Protein AF-A0A2J8SGZ5-F1 (afdb_monomer_lite)

Secondary structure (DSSP, 8-state):
---SEEEEEEETT---EEEEEEE-TT-EEEEEEEEEEESS-EEEEEEEEEEEES-TTTTTTHHHHHHTT---TTTHHHHHT-TTEEEEEEEEEEE-TT-S--TTSSSEEEE-SSSEEEEEEEEEEES-TTS-EEEEEEEEEEBTTBT--TTHHHHHHHHHHHHHHHHHHHHHHHHHHHHH--

InterPro domains:
  IPR009637 Transmembrane protein GPR107/GPR108-like [PTHR21229] (70-182)
  IPR054101 TMEM87A/B, GOLD domain [PF21901] (1-98)

Radius of gyration: 22.7 Å; chains: 1; bounding box: 66×36×66 Å

Foldseek 3Di:
DDFQKDKDKDKLPDFKDKDKFFAAAFKFKAKAWQAKDWPDKWWKKKKKKKADDPDPPPDPCPVVCSVVVVDDPVCVCVVVVDPGMDMDMDTGQIDDNPDNGSPPRGDRPDGHHHGTMMMMIMDMDIPDSPIIMMITMMIGIQHPVGSDHPVVVVVVVVVVVVVVVVVVVVVVVVVVVVVPPD

pLDDT: mean 79.91, std 11.54, range [52.41, 97.25]

Organism: Pongo abelii (NCBI:txid9601)

Structure (mmCIF, N/CA/C/O backbone):
data_AF-A0A2J8SGZ5-F1
#
_entry.id   AF-A0A2J8SGZ5-F1
#
loop_
_atom_site.group_PDB
_atom_site.id
_atom_site.type_symbol
_atom_site.label_atom_id
_atom_site.label_alt_id
_atom_site.label_comp_id
_atom_site.label_asym_id
_atom_site.label_entity_id
_atom_site.label_seq_id
_atom_site.pdbx_PDB_ins_code
_atom_site.Cartn_x
_atom_site.Cartn_y
_atom_site.Cartn_z
_atom_site.occupancy
_atom_site.B_iso_or_equiv
_atom_site.auth_seq_id
_atom_site.auth_comp_id
_atom_site.auth_asym_id
_atom_site.auth_atom_id
_atom_site.pdbx_PDB_model_num
ATOM 1 N N . PRO A 1 1 ? 12.281 1.554 -5.427 1.00 58.91 1 PRO A N 1
ATOM 2 C CA . PRO A 1 1 ? 11.243 0.509 -5.316 1.00 58.91 1 PRO A CA 1
ATOM 3 C C . PRO A 1 1 ? 10.376 0.745 -4.081 1.00 58.91 1 PRO A C 1
ATOM 5 O O . PRO A 1 1 ? 10.888 0.759 -2.962 1.00 58.91 1 PRO A O 1
ATOM 8 N N . GLU A 1 2 ? 9.083 0.978 -4.289 1.00 67.88 2 GLU A N 1
ATOM 9 C CA . GLU A 1 2 ? 8.134 1.047 -3.174 1.00 67.88 2 GLU A CA 1
ATOM 10 C C . GLU A 1 2 ? 8.076 -0.314 -2.462 1.00 67.88 2 GLU A C 1
ATOM 12 O O . GLU A 1 2 ? 8.020 -1.366 -3.107 1.00 67.88 2 GLU A O 1
ATOM 17 N N . LEU A 1 3 ? 8.059 -0.305 -1.127 1.00 77.12 3 LEU A N 1
ATOM 18 C CA . LEU A 1 3 ? 7.899 -1.521 -0.327 1.00 77.12 3 LEU A CA 1
ATOM 19 C C . LEU A 1 3 ? 6.579 -2.221 -0.713 1.00 77.12 3 LEU A C 1
ATOM 21 O O . LEU A 1 3 ? 5.566 -1.575 -0.978 1.00 77.12 3 LEU A O 1
ATOM 25 N N . GLY A 1 4 ? 6.602 -3.548 -0.847 1.00 79.88 4 GLY A N 1
ATOM 26 C CA . GLY A 1 4 ? 5.404 -4.373 -1.093 1.00 79.88 4 GLY A CA 1
ATOM 27 C C . GLY A 1 4 ? 4.965 -5.184 0.129 1.00 79.88 4 GLY A C 1
ATOM 28 O O . GLY A 1 4 ? 3.921 -5.834 0.103 1.00 79.88 4 GLY A O 1
ATOM 29 N N . LEU A 1 5 ? 5.778 -5.143 1.184 1.00 86.75 5 LEU A N 1
ATOM 30 C CA . LEU A 1 5 ? 5.570 -5.798 2.462 1.00 86.75 5 LEU A CA 1
ATOM 31 C C . LEU A 1 5 ? 5.931 -4.798 3.562 1.00 86.75 5 LEU A C 1
ATOM 33 O O . LEU A 1 5 ? 7.014 -4.213 3.525 1.00 86.75 5 LEU A O 1
ATOM 37 N N . TRP A 1 6 ? 5.046 -4.642 4.537 1.00 88.75 6 TRP A N 1
ATOM 38 C CA . TRP A 1 6 ? 5.257 -3.827 5.729 1.00 88.75 6 TRP A CA 1
ATOM 39 C C . TRP A 1 6 ? 5.093 -4.690 6.969 1.00 88.75 6 TRP A C 1
ATOM 41 O O . TRP A 1 6 ? 4.261 -5.599 6.980 1.00 88.75 6 TRP A O 1
ATOM 51 N N . LEU A 1 7 ? 5.886 -4.407 7.997 1.00 88.56 7 LEU A N 1
ATOM 52 C CA . LEU A 1 7 ? 5.833 -5.077 9.289 1.00 88.56 7 LEU A CA 1
ATOM 53 C C . LEU A 1 7 ? 5.830 -3.998 10.370 1.00 88.56 7 LEU A C 1
ATOM 55 O O . LEU A 1 7 ? 6.879 -3.456 10.705 1.00 88.56 7 LEU A O 1
ATOM 59 N N . GLU A 1 8 ? 4.642 -3.672 10.865 1.00 87.19 8 GLU A N 1
ATOM 60 C CA . GLU A 1 8 ? 4.423 -2.555 11.781 1.00 87.19 8 GLU A CA 1
ATOM 61 C C . GLU A 1 8 ? 3.915 -3.059 13.129 1.00 87.19 8 GLU A C 1
ATOM 63 O O . GLU A 1 8 ? 3.041 -3.925 13.203 1.00 87.19 8 GLU A O 1
ATOM 68 N N . THR A 1 9 ? 4.450 -2.494 14.210 1.00 85.44 9 THR A N 1
ATOM 69 C CA . THR A 1 9 ? 3.976 -2.784 15.568 1.00 85.44 9 THR A CA 1
ATOM 70 C C . THR A 1 9 ? 2.997 -1.702 16.009 1.00 85.44 9 THR A C 1
ATOM 72 O O . THR A 1 9 ? 3.351 -0.529 16.069 1.00 85.44 9 THR A O 1
ATOM 75 N N . VAL A 1 10 ? 1.770 -2.105 16.331 1.00 86.56 10 VAL A N 1
ATOM 76 C CA . VAL A 1 10 ? 0.684 -1.241 16.805 1.00 86.56 10 VAL A CA 1
ATOM 77 C C . VAL A 1 10 ? 0.468 -1.484 18.289 1.00 86.56 10 VAL A C 1
ATOM 79 O O . VAL A 1 10 ? 0.379 -2.632 18.721 1.00 86.56 10 VAL A O 1
ATOM 82 N N . ASN A 1 11 ? 0.354 -0.412 19.061 1.00 84.50 11 ASN A N 1
ATOM 83 C CA . ASN A 1 11 ? 0.023 -0.456 20.484 1.00 84.50 11 ASN A CA 1
ATOM 84 C C . ASN A 1 11 ? -1.244 0.352 20.801 1.00 84.50 11 ASN A C 1
ATOM 86 O O . ASN A 1 11 ? -1.813 1.008 19.928 1.00 84.50 11 ASN A O 1
ATOM 90 N N . ASP A 1 12 ? -1.642 0.351 22.070 1.00 78.69 12 ASP A N 1
ATOM 91 C CA . ASP A 1 12 ? -2.790 1.086 22.617 1.00 78.69 12 ASP A CA 1
ATOM 92 C C . ASP A 1 12 ? -2.761 2.604 22.352 1.00 78.69 12 ASP A C 1
ATOM 94 O O . ASP A 1 12 ? -3.808 3.247 22.313 1.00 78.69 12 ASP A O 1
ATOM 98 N N . LYS A 1 13 ? -1.574 3.179 22.132 1.00 74.50 13 LYS A N 1
ATOM 99 C CA . LYS A 1 13 ? -1.360 4.617 21.881 1.00 74.50 13 LYS A CA 1
ATOM 100 C C . LYS A 1 13 ? -1.100 4.938 20.413 1.00 74.50 13 LYS A C 1
ATOM 102 O O . LYS A 1 13 ? -0.878 6.099 20.068 1.00 74.50 13 LYS A O 1
ATOM 107 N N . SER A 1 14 ? -1.069 3.923 19.556 1.00 77.00 14 SER A N 1
ATOM 108 C CA . SER A 1 14 ? -0.745 4.084 18.147 1.00 77.00 14 SER A CA 1
ATOM 109 C C . SER A 1 14 ? -1.951 4.626 17.394 1.00 77.00 14 SER A C 1
ATOM 111 O O . SER A 1 14 ? -3.081 4.177 17.578 1.00 77.00 14 SER A O 1
ATOM 113 N N . GLY A 1 15 ? -1.701 5.600 16.521 1.00 77.75 15 GLY A N 1
ATOM 114 C CA . GLY A 1 15 ? -2.703 6.075 15.575 1.00 77.75 15 GLY A CA 1
ATOM 115 C C . GLY A 1 15 ? -3.025 5.032 14.494 1.00 77.75 15 GLY A C 1
ATOM 116 O O . GLY A 1 15 ? -2.416 3.960 14.449 1.00 77.75 15 GLY A O 1
ATOM 117 N N . PRO A 1 16 ? -3.972 5.338 13.590 1.00 82.44 16 PRO A N 1
ATOM 118 C CA . PRO A 1 16 ? -4.240 4.483 12.441 1.00 82.44 16 PRO A CA 1
ATOM 119 C C . PRO A 1 16 ? -2.994 4.358 11.555 1.00 82.44 16 PRO A C 1
ATOM 121 O O . PRO A 1 16 ? -2.309 5.345 11.284 1.00 82.44 16 PRO A O 1
ATOM 124 N N . LEU A 1 17 ? -2.725 3.146 11.072 1.00 86.94 17 LEU A N 1
ATOM 125 C CA . LEU A 1 17 ? -1.657 2.885 10.113 1.00 86.94 17 LEU A CA 1
ATOM 126 C C . LEU A 1 17 ? -2.130 3.251 8.709 1.00 86.94 17 LEU A C 1
ATOM 128 O O . LEU A 1 17 ? -3.220 2.852 8.298 1.00 86.94 17 LEU A O 1
ATOM 132 N N . ILE A 1 18 ? -1.305 3.983 7.963 1.00 85.62 18 ILE A N 1
ATOM 133 C CA . ILE A 1 18 ? -1.618 4.442 6.608 1.00 85.62 18 ILE A CA 1
ATOM 134 C C . ILE A 1 18 ? -0.564 3.892 5.655 1.00 85.62 18 ILE A C 1
ATOM 136 O O . ILE A 1 18 ? 0.618 4.204 5.762 1.00 85.62 18 ILE A O 1
ATOM 140 N N . PHE A 1 19 ? -1.011 3.115 4.678 1.00 87.94 19 PHE A N 1
ATOM 141 C CA . PHE A 1 19 ? -0.177 2.523 3.645 1.00 87.94 19 PHE A CA 1
ATOM 142 C C . PHE A 1 19 ? -0.561 3.091 2.287 1.00 87.94 19 PHE A C 1
ATOM 144 O O . PHE A 1 19 ? -1.740 3.192 1.941 1.00 87.94 19 PHE A O 1
ATOM 151 N N . ARG A 1 20 ? 0.447 3.477 1.507 1.00 87.00 20 ARG A N 1
ATOM 152 C CA . ARG A 1 20 ? 0.276 4.108 0.198 1.00 87.00 20 ARG A CA 1
ATOM 153 C C . ARG A 1 20 ? 1.100 3.335 -0.818 1.00 87.00 20 ARG A C 1
ATOM 155 O O . ARG A 1 20 ? 2.287 3.112 -0.589 1.00 87.00 20 ARG A O 1
ATOM 162 N N . LYS A 1 21 ? 0.471 2.913 -1.912 1.00 87.88 21 LYS A N 1
ATOM 163 C CA . LYS A 1 21 ? 1.157 2.207 -3.000 1.00 87.88 21 LYS A CA 1
ATOM 164 C C . LYS A 1 21 ? 0.401 2.381 -4.308 1.00 87.88 21 LYS A C 1
ATOM 166 O O . LYS A 1 21 ? -0.834 2.391 -4.330 1.00 87.88 21 LYS A O 1
ATOM 171 N N . THR A 1 22 ? 1.140 2.464 -5.410 1.00 89.44 22 THR A N 1
ATOM 172 C CA . THR A 1 22 ? 0.536 2.361 -6.743 1.00 89.44 22 THR A CA 1
ATOM 173 C C . THR A 1 22 ? 0.362 0.884 -7.093 1.00 89.44 22 THR A C 1
ATOM 175 O O . THR A 1 22 ? 1.341 0.162 -7.273 1.00 89.44 22 THR A O 1
ATOM 178 N N . MET A 1 23 ? -0.883 0.421 -7.173 1.00 90.62 23 MET A N 1
ATOM 179 C CA . MET A 1 23 ? -1.228 -0.990 -7.362 1.00 90.62 23 MET A CA 1
ATOM 180 C C . MET A 1 23 ? -1.814 -1.243 -8.750 1.00 90.62 23 MET A C 1
ATOM 182 O O . MET A 1 23 ? -2.468 -0.372 -9.324 1.00 90.62 23 MET A O 1
ATOM 186 N N . PHE A 1 24 ? -1.597 -2.451 -9.266 1.00 90.31 24 PHE A N 1
ATOM 187 C CA . PHE A 1 24 ? -2.272 -2.937 -10.467 1.00 90.31 24 PHE A CA 1
ATOM 188 C C . PHE A 1 24 ? -3.711 -3.355 -10.146 1.00 90.31 24 PHE A C 1
ATOM 190 O O . PHE A 1 24 ? -4.043 -3.600 -8.985 1.00 90.31 24 PHE A O 1
ATOM 197 N N . ASN A 1 25 ? -4.549 -3.518 -11.160 1.00 90.50 25 ASN A N 1
ATOM 198 C CA . ASN A 1 25 ? -5.801 -4.253 -11.079 1.00 90.50 25 ASN A CA 1
ATOM 199 C C . ASN A 1 25 ? -5.521 -5.700 -10.633 1.00 90.50 25 ASN A C 1
ATOM 201 O O . ASN A 1 25 ? -4.502 -6.290 -10.996 1.00 90.50 25 ASN A O 1
ATOM 205 N N . SER A 1 26 ? -6.431 -6.281 -9.850 1.00 90.00 26 SER A N 1
ATOM 206 C CA . SER A 1 26 ? -6.311 -7.635 -9.307 1.00 90.00 26 SER A CA 1
ATOM 207 C C . SER A 1 26 ? -5.096 -7.832 -8.399 1.00 90.00 26 SER A C 1
ATOM 209 O O . SER A 1 26 ? -4.529 -8.920 -8.343 1.00 90.00 26 SER A O 1
ATOM 211 N N . THR A 1 27 ? -4.714 -6.782 -7.673 1.00 90.94 27 THR A N 1
ATOM 212 C CA . THR A 1 27 ? -3.741 -6.858 -6.581 1.00 90.94 27 THR A CA 1
ATOM 213 C C . THR A 1 27 ? -4.451 -7.320 -5.319 1.00 90.94 27 THR A C 1
ATOM 215 O O . THR A 1 27 ? -5.420 -6.689 -4.889 1.00 90.94 27 THR A O 1
ATOM 218 N N . ASP A 1 28 ? -3.962 -8.406 -4.728 1.00 91.88 28 ASP A N 1
ATOM 219 C CA . ASP A 1 28 ? -4.465 -8.952 -3.473 1.00 91.88 28 ASP A CA 1
ATOM 220 C C . ASP A 1 28 ? -3.764 -8.261 -2.297 1.00 91.88 28 ASP A C 1
ATOM 222 O O . ASP A 1 28 ? -2.533 -8.244 -2.192 1.00 91.88 28 ASP A O 1
ATOM 226 N N . ILE A 1 29 ? -4.561 -7.701 -1.393 1.00 91.56 29 ILE A N 1
ATOM 227 C CA . ILE A 1 29 ? -4.108 -7.077 -0.152 1.00 91.56 29 ILE A CA 1
ATOM 228 C C . ILE A 1 29 ? -4.314 -8.099 0.958 1.00 91.56 29 ILE A C 1
ATOM 230 O O . ILE A 1 29 ? -5.443 -8.490 1.253 1.00 91.56 29 ILE A O 1
ATOM 234 N N . LYS A 1 30 ? -3.220 -8.546 1.567 1.00 90.44 30 LYS A N 1
ATOM 235 C CA . LYS A 1 30 ? -3.206 -9.506 2.671 1.00 90.44 30 LYS A CA 1
ATOM 236 C C . LYS A 1 30 ? -2.767 -8.798 3.936 1.00 90.44 30 LYS A C 1
ATOM 238 O O . LYS A 1 30 ? -1.659 -8.266 4.006 1.00 90.44 30 LYS A O 1
ATOM 243 N N . LEU A 1 31 ? -3.641 -8.805 4.928 1.00 89.06 31 LEU A N 1
ATOM 244 C CA . LEU A 1 31 ? -3.355 -8.306 6.263 1.00 89.06 31 LEU A CA 1
ATOM 245 C C . LEU A 1 31 ? -3.150 -9.522 7.159 1.00 89.06 31 LEU A C 1
ATOM 247 O O . LEU A 1 31 ? -3.950 -10.448 7.091 1.00 89.06 31 LEU A O 1
ATOM 251 N N . SER A 1 32 ? -2.076 -9.554 7.946 1.00 84.31 32 SER A N 1
ATOM 252 C CA . SER A 1 32 ? -1.813 -10.655 8.877 1.00 84.31 32 SER A CA 1
ATOM 253 C C . SER A 1 32 ? -1.221 -10.202 10.193 1.00 84.31 32 SER A C 1
ATOM 255 O O . SER A 1 32 ? -0.371 -9.323 10.218 1.00 84.31 32 SER A O 1
ATOM 257 N N . VAL A 1 33 ? -1.644 -10.819 11.295 1.00 84.56 33 VAL A N 1
ATOM 258 C CA . VAL A 1 33 ? -1.061 -10.577 12.622 1.00 84.56 33 VAL A CA 1
ATOM 259 C C . VAL A 1 33 ? -0.010 -11.651 12.874 1.00 84.56 33 VAL A C 1
ATOM 261 O O . VAL A 1 33 ? -0.330 -12.835 12.949 1.00 84.56 33 VAL A O 1
ATOM 264 N N . LYS A 1 34 ? 1.261 -11.251 12.951 1.00 81.38 34 LYS A N 1
ATOM 265 C CA . LYS A 1 34 ? 2.399 -12.169 13.117 1.00 81.38 34 LYS A CA 1
ATOM 266 C C . LYS A 1 34 ? 2.631 -12.555 14.564 1.00 81.38 34 LYS A C 1
ATOM 268 O O . LYS A 1 34 ? 2.936 -13.706 14.850 1.00 81.38 34 LYS A O 1
ATOM 273 N N . SER A 1 35 ? 2.513 -11.591 15.460 1.00 76.94 35 SER A N 1
ATOM 274 C CA . SER A 1 35 ? 2.653 -11.809 16.889 1.00 76.94 35 SER A CA 1
ATOM 275 C C . SER A 1 35 ? 1.827 -10.783 17.630 1.00 76.94 35 SER A C 1
ATOM 277 O O . SER A 1 35 ? 1.504 -9.717 17.107 1.00 76.94 35 SER A O 1
ATOM 279 N N . PHE A 1 36 ? 1.480 -11.113 18.859 1.00 80.31 36 PHE A N 1
ATOM 280 C CA . PHE A 1 36 ? 0.730 -10.223 19.710 1.00 80.31 36 PHE A CA 1
ATOM 281 C C . PHE A 1 36 ? 1.110 -10.460 21.162 1.00 80.31 36 PHE A C 1
ATOM 283 O O . PHE A 1 36 ? 1.565 -11.539 21.535 1.00 80.31 36 PHE A O 1
ATOM 290 N N . HIS A 1 37 ? 0.952 -9.423 21.966 1.00 81.62 37 HIS A N 1
ATOM 291 C CA . HIS A 1 37 ? 1.262 -9.446 23.379 1.00 81.62 37 HIS A CA 1
ATOM 292 C C . HIS A 1 37 ? 0.180 -8.672 24.119 1.00 81.62 37 HIS A C 1
ATOM 294 O O . HIS A 1 37 ? 0.057 -7.463 23.929 1.00 81.62 37 HIS A O 1
ATOM 300 N N . CYS A 1 38 ? -0.588 -9.363 24.957 1.00 82.44 38 CYS A N 1
ATOM 301 C CA . CYS A 1 38 ? -1.691 -8.786 25.717 1.00 82.44 38 CYS A CA 1
ATOM 302 C C . CYS A 1 38 ? -1.500 -9.097 27.204 1.00 82.44 38 CYS A C 1
ATOM 304 O O . CYS A 1 38 ? -1.271 -10.247 27.581 1.00 82.44 38 CYS A O 1
ATOM 306 N N . SER A 1 39 ? -1.580 -8.068 28.052 1.00 77.81 39 SER A N 1
ATOM 307 C CA . SER A 1 39 ? -1.444 -8.225 29.511 1.00 77.81 39 SER A CA 1
ATOM 308 C C . SER A 1 39 ? -2.681 -8.864 30.165 1.00 77.81 39 SER A C 1
ATOM 310 O O . SER A 1 39 ? -2.620 -9.287 31.315 1.00 77.81 39 SER A O 1
ATOM 312 N N . GLY A 1 40 ? -3.801 -8.945 29.441 1.00 75.12 40 GLY A N 1
ATOM 313 C CA . GLY A 1 40 ? -5.047 -9.587 29.859 1.00 75.12 40 GLY A CA 1
ATOM 314 C C . GLY A 1 40 ? -5.963 -9.865 28.659 1.00 75.12 40 GLY A C 1
ATOM 315 O O . GLY A 1 40 ? -5.632 -9.450 27.545 1.00 75.12 40 GLY A O 1
ATOM 316 N N . PRO A 1 41 ? -7.098 -10.561 28.860 1.00 74.50 41 PRO A N 1
ATOM 317 C CA . PRO A 1 41 ? -8.048 -10.853 27.793 1.00 74.50 41 PRO A CA 1
ATOM 318 C C . PRO A 1 41 ? -8.707 -9.559 27.314 1.00 74.50 41 PRO A C 1
ATOM 320 O O . PRO A 1 41 ? -9.379 -8.860 28.073 1.00 74.50 41 PRO A O 1
ATOM 323 N N . VAL A 1 42 ? -8.498 -9.236 26.044 1.00 80.25 42 VAL A N 1
ATOM 324 C CA . VAL A 1 42 ? -8.977 -7.998 25.425 1.00 80.25 42 VAL A CA 1
ATOM 325 C C . VAL A 1 42 ? -9.626 -8.302 24.089 1.00 80.25 42 VAL A C 1
ATOM 327 O O . VAL A 1 42 ? -9.169 -9.170 23.345 1.00 80.25 42 VAL A O 1
ATOM 330 N N . LYS A 1 43 ? -10.699 -7.566 23.802 1.00 81.94 43 LYS A N 1
ATOM 331 C CA . LYS A 1 43 ? -11.430 -7.643 22.545 1.00 81.94 43 LYS A CA 1
ATOM 332 C C . LYS A 1 43 ? -11.064 -6.466 21.670 1.00 81.94 43 LYS A C 1
ATOM 334 O O . LYS A 1 43 ? -11.238 -5.308 22.062 1.00 81.94 43 LYS A O 1
ATOM 339 N N . PHE A 1 44 ? -10.593 -6.780 20.473 1.00 81.88 44 PHE A N 1
ATOM 340 C CA . PHE A 1 44 ? -10.262 -5.783 19.472 1.00 81.88 44 PHE A CA 1
ATOM 341 C C . PHE A 1 44 ? -11.238 -5.802 18.310 1.00 81.88 44 PHE A C 1
ATOM 343 O O . PHE A 1 44 ? -11.820 -6.825 17.945 1.00 81.88 44 PHE A O 1
ATOM 350 N N . THR A 1 45 ? -11.369 -4.631 17.707 1.00 82.31 45 THR A N 1
ATOM 351 C CA . THR A 1 45 ? -12.060 -4.409 16.449 1.00 82.31 45 THR A CA 1
ATOM 352 C C . THR A 1 45 ? -11.062 -3.827 15.465 1.00 82.31 45 THR A C 1
ATOM 354 O O . THR A 1 45 ? -10.520 -2.744 15.693 1.00 82.31 45 THR A O 1
ATOM 357 N N . ILE A 1 46 ? -10.819 -4.543 14.373 1.00 85.50 46 ILE A N 1
ATOM 358 C CA . ILE A 1 46 ? -9.965 -4.067 13.285 1.00 85.50 46 ILE A CA 1
ATOM 359 C C . ILE A 1 46 ? -10.881 -3.499 12.209 1.00 85.50 46 ILE A C 1
ATOM 361 O O . ILE A 1 46 ? -11.719 -4.209 11.652 1.00 85.50 46 ILE A O 1
ATOM 365 N N . VAL A 1 47 ? -10.718 -2.212 11.929 1.00 86.19 47 VAL A N 1
ATOM 366 C CA . VAL A 1 47 ? -11.411 -1.505 10.855 1.00 86.19 47 VAL A CA 1
ATOM 367 C C . VAL A 1 47 ? -10.382 -1.150 9.802 1.00 86.19 47 VAL A C 1
ATOM 369 O O . VAL A 1 47 ? -9.352 -0.551 10.116 1.00 86.19 47 VAL A O 1
ATOM 372 N N . TRP A 1 48 ? -10.650 -1.498 8.551 1.00 87.38 48 TRP A N 1
ATOM 373 C CA . TRP A 1 48 ? -9.802 -1.076 7.448 1.00 87.38 48 TRP A CA 1
ATOM 374 C C . TRP A 1 48 ? -10.593 -0.346 6.371 1.00 87.38 48 TRP A C 1
ATOM 376 O O . TRP A 1 48 ? -11.790 -0.568 6.177 1.00 87.38 48 TRP A O 1
ATOM 386 N N . HIS A 1 49 ? -9.892 0.542 5.671 1.00 86.62 49 HIS A N 1
ATOM 387 C CA . HIS A 1 49 ? -10.415 1.331 4.565 1.00 86.62 49 HIS A CA 1
ATOM 388 C C . HIS A 1 49 ? -9.454 1.257 3.387 1.00 86.62 49 HIS A C 1
ATOM 390 O O . HIS A 1 49 ? -8.267 1.543 3.527 1.00 86.62 49 HIS A O 1
ATOM 396 N N . LEU A 1 50 ? -9.977 0.911 2.216 1.00 87.69 50 LEU A N 1
ATOM 397 C CA . LEU A 1 50 ? -9.259 0.943 0.951 1.00 87.69 50 LEU A CA 1
ATOM 398 C C . LEU A 1 50 ? -9.889 2.001 0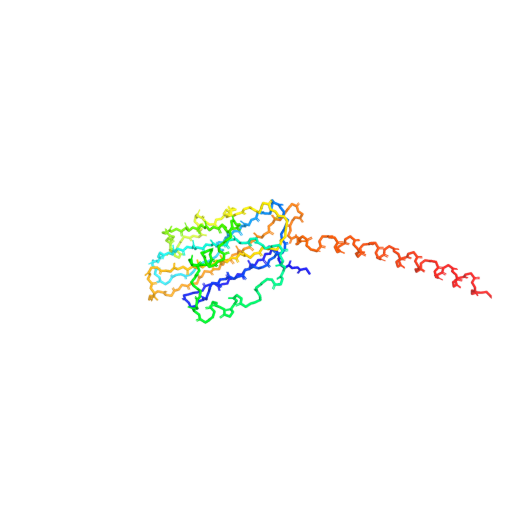.055 1.00 87.69 50 LEU A C 1
ATOM 400 O O . LEU A 1 50 ? -11.081 1.939 -0.246 1.00 87.69 50 LEU A O 1
ATOM 404 N N . LYS A 1 51 ? -9.075 2.943 -0.416 1.00 85.88 51 LYS A N 1
ATOM 405 C CA . LYS A 1 51 ? -9.521 3.984 -1.337 1.00 85.88 51 LYS A CA 1
ATOM 406 C C . LYS A 1 51 ? -8.627 4.069 -2.558 1.00 85.88 51 LYS A C 1
ATOM 408 O O . LYS A 1 51 ? -7.407 4.186 -2.446 1.00 85.88 51 LYS A O 1
ATOM 413 N N . TYR A 1 52 ? -9.270 4.082 -3.717 1.00 84.81 52 TYR A N 1
ATOM 414 C CA . TYR A 1 52 ? -8.644 4.360 -5.002 1.00 84.81 52 TYR A CA 1
ATOM 415 C C . TYR A 1 52 ? -8.629 5.865 -5.298 1.00 84.81 52 TYR A C 1
ATOM 417 O O . TYR A 1 52 ? -9.633 6.551 -5.091 1.00 84.81 52 TYR A O 1
ATOM 425 N N . HIS A 1 53 ? -7.512 6.357 -5.829 1.00 78.44 53 HIS A N 1
ATOM 426 C CA . HIS A 1 53 ? -7.376 7.703 -6.376 1.00 78.44 53 HIS A CA 1
ATOM 427 C C . HIS A 1 53 ? -6.831 7.643 -7.800 1.00 78.44 53 HIS A C 1
ATOM 429 O O . HIS A 1 53 ? -5.904 6.894 -8.112 1.00 78.44 53 HIS A O 1
ATOM 435 N N . THR A 1 54 ? -7.382 8.502 -8.652 1.00 73.88 54 THR A N 1
ATOM 436 C CA . THR A 1 54 ? -6.871 8.727 -10.007 1.00 73.88 54 THR A CA 1
ATOM 437 C C . THR A 1 54 ? -5.602 9.578 -9.996 1.00 73.88 54 THR A C 1
ATOM 439 O O . THR A 1 54 ? -4.759 9.425 -10.874 1.00 73.88 54 THR A O 1
ATOM 442 N N . CYS A 1 55 ? -5.446 10.453 -8.996 1.00 71.31 55 CYS A N 1
ATOM 443 C CA . CYS A 1 55 ? -4.361 11.426 -8.912 1.00 71.31 55 CYS A CA 1
ATOM 444 C C . CYS A 1 55 ? -3.512 11.222 -7.649 1.00 71.31 55 CYS A C 1
ATOM 446 O O . CYS A 1 55 ? -4.028 11.189 -6.536 1.00 71.31 55 CYS A O 1
ATOM 448 N N . HIS A 1 56 ? -2.187 11.160 -7.812 1.00 66.75 56 HIS A N 1
ATOM 449 C CA . HIS A 1 56 ? -1.238 11.009 -6.699 1.00 66.75 56 HIS A CA 1
ATOM 450 C C . HIS A 1 56 ? -1.243 12.215 -5.737 1.00 66.75 56 HIS A C 1
ATOM 452 O O . HIS A 1 56 ? -1.095 12.063 -4.528 1.00 66.75 56 HIS A O 1
ATOM 458 N N . ASN A 1 57 ? -1.452 13.422 -6.269 1.00 63.97 57 ASN A N 1
ATOM 459 C CA . ASN A 1 57 ? -1.337 14.670 -5.506 1.00 63.97 57 ASN A CA 1
ATOM 460 C C . ASN A 1 57 ? -2.571 15.015 -4.672 1.00 63.97 57 ASN A C 1
ATOM 462 O O . ASN A 1 57 ? -2.589 16.064 -4.035 1.00 63.97 57 ASN A O 1
ATOM 466 N N . GLU A 1 58 ? -3.614 14.185 -4.695 1.00 58.91 58 GLU A N 1
ATOM 467 C CA . GLU A 1 58 ? -4.918 14.656 -4.251 1.00 58.91 58 GLU A CA 1
ATOM 468 C C . GLU A 1 58 ? -4.969 14.925 -2.740 1.00 58.91 58 GLU A C 1
ATOM 470 O O . GLU A 1 58 ? -5.670 15.849 -2.356 1.00 58.91 58 GLU A O 1
ATOM 475 N N . HIS A 1 59 ? -4.200 14.239 -1.876 1.00 61.50 59 HIS A N 1
ATOM 476 C CA . HIS A 1 59 ? -4.272 14.486 -0.422 1.00 61.50 59 HIS A CA 1
ATOM 477 C C . HIS A 1 59 ? -2.976 14.174 0.357 1.00 61.50 59 HIS A C 1
ATOM 479 O O . HIS A 1 59 ? -2.886 13.179 1.081 1.00 61.50 59 HIS A O 1
ATOM 485 N N . SER A 1 60 ? -1.984 15.070 0.292 1.00 54.41 60 SER A N 1
ATOM 486 C CA . SER A 1 60 ? -0.786 15.025 1.157 1.00 54.41 60 SER A CA 1
ATOM 487 C C . SER A 1 60 ? -1.112 15.170 2.654 1.00 54.41 60 SER A C 1
ATOM 489 O O . SER A 1 60 ? -0.459 14.545 3.481 1.00 54.41 60 SER A O 1
ATOM 491 N N . ASN A 1 61 ? -2.162 15.926 3.001 1.00 59.59 61 ASN A N 1
ATOM 492 C CA . ASN A 1 61 ? -2.476 16.346 4.378 1.00 59.59 61 ASN A CA 1
ATOM 493 C C . ASN A 1 61 ? -3.309 15.336 5.188 1.00 59.59 61 ASN A C 1
ATOM 495 O O . ASN A 1 61 ? -3.879 15.686 6.220 1.00 59.59 61 ASN A O 1
ATOM 499 N N . LEU A 1 62 ? -3.426 14.090 4.726 1.00 66.56 62 LEU A N 1
ATOM 500 C CA . LEU A 1 62 ? -4.216 13.070 5.420 1.00 66.56 62 LEU A CA 1
ATOM 501 C C . LEU A 1 62 ? -3.666 12.757 6.817 1.00 66.56 62 LEU A C 1
ATOM 503 O O . LEU A 1 62 ? -4.433 12.673 7.772 1.00 66.56 62 LEU A O 1
ATOM 507 N N . GLU A 1 63 ? -2.343 12.682 6.951 1.00 66.12 63 GLU A N 1
ATOM 508 C CA . GLU A 1 63 ? -1.669 12.534 8.246 1.00 66.12 63 GLU A CA 1
ATOM 509 C C . GLU A 1 63 ? -1.951 13.714 9.179 1.00 66.12 63 GLU A C 1
ATOM 511 O O . GLU A 1 63 ? -2.283 13.495 10.342 1.00 66.12 63 GLU A O 1
ATOM 516 N N . GLU A 1 64 ? -1.927 14.952 8.670 1.00 64.25 64 GLU A N 1
ATOM 517 C CA . GLU A 1 64 ? -2.256 16.136 9.473 1.00 64.25 64 GLU A CA 1
ATOM 518 C C . GLU A 1 64 ? -3.718 16.144 9.948 1.00 64.25 64 GLU A C 1
ATOM 520 O O . GLU A 1 64 ? -4.012 16.621 11.046 1.00 64.25 64 GLU A O 1
ATOM 525 N N . LEU A 1 65 ? -4.649 15.627 9.139 1.00 66.25 65 LEU A N 1
ATOM 526 C CA . LEU A 1 65 ? -6.073 15.548 9.483 1.00 66.25 65 LEU A CA 1
ATOM 527 C C . LEU A 1 65 ? -6.354 14.497 10.565 1.00 66.25 65 LEU A C 1
ATOM 529 O O . LEU A 1 65 ? -7.168 14.759 11.458 1.00 66.25 65 LEU A O 1
ATOM 533 N N . PHE A 1 66 ? -5.655 13.358 10.524 1.00 67.62 66 PHE A N 1
ATOM 534 C CA . PHE A 1 66 ? -5.689 12.363 11.599 1.00 67.62 66 PHE A CA 1
ATOM 535 C C . PHE A 1 66 ? -5.006 12.884 12.869 1.00 67.62 66 PHE A C 1
ATOM 537 O O . PHE A 1 66 ? -5.578 12.777 13.952 1.00 67.62 66 PHE A O 1
ATOM 544 N N . GLN A 1 67 ? -3.840 13.534 12.756 1.00 63.62 67 GLN A N 1
ATOM 545 C CA . GLN A 1 67 ? -3.141 14.124 13.907 1.00 63.62 67 GLN A CA 1
ATOM 546 C C . GLN A 1 67 ? -3.966 15.208 14.605 1.00 63.62 67 GLN A C 1
ATOM 548 O O . GLN A 1 67 ? -4.038 15.241 15.834 1.00 63.62 67 GLN A O 1
ATOM 553 N N . LYS A 1 68 ? -4.646 16.072 13.841 1.00 64.62 68 LYS A N 1
ATOM 554 C CA . LYS A 1 68 ? -5.541 17.103 14.392 1.00 64.62 68 LYS A CA 1
ATOM 555 C C . LYS A 1 68 ? -6.860 16.542 14.942 1.00 64.62 68 LYS A C 1
ATOM 557 O O . LYS A 1 68 ? -7.711 17.341 15.323 1.00 64.62 68 LYS A O 1
ATOM 562 N N . HIS A 1 69 ? -7.046 15.214 14.971 1.00 61.56 69 HIS A N 1
ATOM 563 C CA . HIS A 1 69 ? -8.260 14.530 15.444 1.00 61.56 69 HIS A CA 1
ATOM 564 C C . HIS A 1 69 ? -9.554 15.026 14.769 1.00 61.56 69 HIS A C 1
ATOM 566 O O . HIS A 1 69 ? -10.649 14.862 15.300 1.00 61.56 69 HIS A O 1
ATOM 572 N N . LYS A 1 70 ? -9.448 15.648 13.585 1.00 53.72 70 LYS A N 1
ATOM 573 C CA . LYS A 1 70 ? -10.604 16.165 12.837 1.00 53.72 70 LYS A CA 1
ATOM 574 C C . LYS A 1 70 ? -11.288 15.089 12.004 1.00 53.72 70 LYS A C 1
ATOM 576 O O . LYS A 1 70 ? -12.428 15.288 11.598 1.00 53.72 70 LYS A O 1
ATOM 581 N N . LEU A 1 71 ? -10.587 13.992 11.727 1.00 63.19 71 LEU A N 1
ATOM 582 C CA . LEU A 1 71 ? -11.083 12.884 10.929 1.00 63.19 71 LEU A CA 1
ATOM 583 C C . LEU A 1 71 ? -11.015 11.596 11.755 1.00 63.19 71 LEU A C 1
ATOM 585 O O . LEU A 1 71 ? -9.927 11.124 12.087 1.00 63.19 71 LEU A O 1
ATOM 589 N N . SER A 1 72 ? -12.176 11.034 12.088 1.00 61.72 72 SER A N 1
ATOM 590 C CA . SER A 1 72 ? -12.267 9.663 12.589 1.00 61.72 72 SER A CA 1
ATOM 591 C C . SER A 1 72 ? -12.110 8.693 11.420 1.00 61.72 72 SER A C 1
ATOM 593 O O . SER A 1 72 ? -12.509 8.991 10.294 1.00 61.72 72 SER A O 1
ATOM 595 N N . VAL A 1 73 ? -11.544 7.517 11.681 1.00 65.62 73 VAL A N 1
ATOM 596 C CA . VAL A 1 73 ? -11.367 6.468 10.667 1.00 65.62 73 VAL A CA 1
ATOM 597 C C . VAL A 1 73 ? -12.722 6.025 10.097 1.00 65.62 73 VAL A C 1
ATOM 599 O O . VAL A 1 73 ? -12.851 5.898 8.884 1.00 65.62 73 VAL A O 1
ATOM 602 N N . GLU A 1 74 ? -13.761 5.941 10.936 1.00 65.19 74 GLU A N 1
ATOM 603 C CA . GLU A 1 74 ? -15.142 5.670 10.504 1.00 65.19 74 GLU A CA 1
ATOM 604 C C . GLU A 1 74 ? -15.679 6.715 9.511 1.00 65.19 74 GLU A C 1
ATOM 606 O O . GLU A 1 74 ? -16.382 6.371 8.562 1.00 65.19 74 GLU A O 1
ATOM 611 N N . ASP A 1 75 ? -15.304 7.984 9.688 1.00 66.62 75 ASP A N 1
ATOM 612 C CA . ASP A 1 75 ? -15.758 9.081 8.833 1.00 66.62 75 ASP A CA 1
ATOM 613 C C . ASP A 1 75 ? -14.917 9.220 7.564 1.00 66.62 75 ASP A C 1
ATOM 615 O O . ASP A 1 75 ? -15.248 10.034 6.706 1.00 66.62 75 ASP A O 1
ATOM 619 N N . PHE A 1 76 ? -13.846 8.435 7.399 1.00 70.25 76 PHE A N 1
ATOM 620 C CA . PHE A 1 76 ? -12.951 8.542 6.249 1.00 70.25 76 PHE A CA 1
ATOM 621 C C . PHE A 1 76 ? -13.722 8.373 4.933 1.00 70.25 76 PHE A C 1
ATOM 623 O O . PHE A 1 76 ? -13.737 9.280 4.102 1.00 70.25 76 PHE A O 1
ATOM 630 N N . CYS A 1 77 ? -14.445 7.264 4.745 1.00 70.62 77 CYS A N 1
ATOM 631 C CA . CYS A 1 77 ? -15.218 7.073 3.511 1.00 70.62 77 CYS A CA 1
ATOM 632 C C . CYS A 1 77 ? -16.358 8.100 3.367 1.00 70.62 77 CYS A C 1
ATOM 634 O O . CYS A 1 77 ? -16.655 8.524 2.250 1.00 70.62 77 CYS A O 1
ATOM 636 N N . HIS A 1 78 ? -16.963 8.540 4.475 1.00 69.00 78 HIS A N 1
ATOM 637 C CA . HIS A 1 78 ? -18.068 9.501 4.456 1.00 69.00 78 HIS A CA 1
ATOM 638 C C . HIS A 1 78 ? -17.606 10.919 4.074 1.00 69.00 78 HIS A C 1
ATOM 640 O O . HIS A 1 78 ? -18.242 11.586 3.259 1.00 69.00 78 HIS A O 1
ATOM 646 N N . TYR A 1 79 ? -16.456 11.352 4.593 1.00 65.25 79 TYR A N 1
ATOM 647 C CA . TYR A 1 79 ? -15.808 12.618 4.250 1.00 65.25 79 TYR A CA 1
ATOM 648 C C . TYR A 1 79 ? -15.426 12.673 2.772 1.00 65.25 79 TYR A C 1
ATOM 650 O O . TYR A 1 79 ? -15.575 13.706 2.123 1.00 65.25 79 TYR A O 1
ATOM 658 N N . PHE A 1 80 ? -14.965 11.549 2.221 1.00 64.31 80 PHE A N 1
ATOM 659 C CA . PHE A 1 80 ? -14.492 11.494 0.844 1.00 64.31 80 PHE A CA 1
ATOM 660 C C . PHE A 1 80 ? -15.579 11.253 -0.207 1.00 64.31 80 PHE A C 1
ATOM 662 O O . PHE A 1 80 ? -15.244 11.341 -1.385 1.00 64.31 80 PHE A O 1
ATOM 669 N N . LYS A 1 81 ? -16.835 10.994 0.198 1.00 56.41 81 LYS A N 1
ATOM 670 C CA . LYS A 1 81 ? -18.067 11.032 -0.621 1.00 56.41 81 LYS A CA 1
ATOM 671 C C . LYS A 1 81 ? -17.902 10.518 -2.067 1.00 56.41 81 LYS A C 1
ATOM 673 O O . LYS A 1 81 ? -18.402 11.133 -3.002 1.00 56.41 81 LYS A O 1
ATOM 678 N N . ASN A 1 82 ? -17.176 9.410 -2.239 1.00 58.81 82 ASN A N 1
ATOM 679 C CA . ASN A 1 82 ? -16.830 8.840 -3.543 1.00 58.81 82 ASN A CA 1
ATOM 680 C C . ASN A 1 82 ? -17.178 7.351 -3.589 1.00 58.81 82 ASN A C 1
ATOM 682 O O . ASN A 1 82 ? -16.925 6.628 -2.625 1.00 58.81 82 ASN A O 1
ATOM 686 N N . ASP A 1 83 ? -17.633 6.887 -4.754 1.00 60.25 83 ASP A N 1
ATOM 687 C CA . ASP A 1 83 ? -18.118 5.516 -4.996 1.00 60.25 83 ASP A CA 1
ATOM 688 C C . ASP A 1 83 ? -17.042 4.411 -4.871 1.00 60.25 83 ASP A C 1
ATOM 690 O O . ASP A 1 83 ? -17.354 3.226 -4.929 1.00 60.25 83 ASP A O 1
ATOM 694 N N . ASN A 1 84 ? -15.766 4.768 -4.672 1.00 69.69 84 ASN A N 1
ATOM 695 C CA . ASN A 1 84 ? -14.620 3.845 -4.743 1.00 69.69 84 ASN A CA 1
ATOM 696 C C . ASN A 1 84 ? -13.933 3.603 -3.378 1.00 69.69 84 ASN A C 1
ATOM 698 O O . ASN A 1 84 ? -12.712 3.413 -3.329 1.00 69.69 84 ASN A O 1
ATOM 702 N N . CYS A 1 85 ? -14.677 3.699 -2.270 1.00 75.56 85 CYS A N 1
ATOM 703 C CA . CYS A 1 85 ? -14.173 3.452 -0.913 1.00 75.56 85 CYS A CA 1
ATOM 704 C C . CYS A 1 85 ? -14.737 2.133 -0.379 1.00 75.56 85 CYS A C 1
ATOM 706 O O . CYS A 1 85 ? -15.946 2.006 -0.196 1.00 75.56 85 CYS A O 1
ATOM 708 N N . TRP A 1 86 ? -13.865 1.165 -0.103 1.00 80.88 86 TRP A N 1
ATOM 709 C CA . TRP A 1 86 ? -14.245 -0.089 0.544 1.00 80.88 86 TRP A CA 1
ATOM 710 C C . TRP A 1 86 ? -13.850 -0.052 2.009 1.00 80.88 86 TRP A C 1
ATOM 712 O O . TRP A 1 86 ? -12.753 0.385 2.355 1.00 80.88 86 TRP A O 1
ATOM 722 N N . THR A 1 87 ? -14.740 -0.530 2.868 1.00 80.38 87 THR A N 1
ATOM 723 C CA . THR A 1 87 ? -14.488 -0.663 4.298 1.00 80.38 87 THR A CA 1
ATOM 724 C C . THR A 1 87 ? -14.981 -2.011 4.781 1.00 80.38 87 THR A C 1
ATOM 726 O O . THR A 1 87 ? -15.966 -2.549 4.273 1.00 80.38 87 THR A O 1
ATOM 729 N N . THR A 1 88 ? -14.282 -2.587 5.746 1.00 81.12 88 THR A N 1
ATOM 730 C CA . THR A 1 88 ? -14.759 -3.762 6.467 1.00 81.12 88 THR A CA 1
ATOM 731 C C . THR A 1 88 ? -14.319 -3.658 7.911 1.00 81.12 88 THR A C 1
ATOM 733 O O . THR A 1 88 ? -13.273 -3.091 8.242 1.00 81.12 88 THR A O 1
ATOM 736 N N . LYS A 1 89 ? -15.174 -4.204 8.766 1.00 78.56 89 LYS A N 1
ATOM 737 C CA . LYS A 1 89 ? -15.025 -4.212 10.205 1.00 78.56 89 LYS A CA 1
ATOM 738 C C . LYS A 1 89 ? -15.007 -5.660 10.669 1.00 78.56 89 LYS A C 1
ATOM 740 O O . LYS A 1 89 ? -15.971 -6.392 10.458 1.00 78.56 89 LYS A O 1
ATOM 745 N N . ASN A 1 90 ? -13.911 -6.056 11.299 1.00 76.75 90 ASN A N 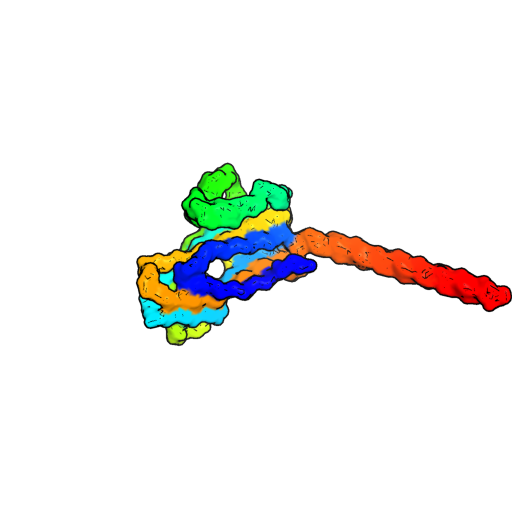1
ATOM 746 C CA . ASN A 1 90 ? -13.765 -7.357 11.933 1.00 76.75 90 ASN A CA 1
ATOM 747 C C . ASN A 1 90 ? -13.859 -7.144 13.444 1.00 76.75 90 ASN A C 1
ATOM 749 O O . ASN A 1 90 ? -12.951 -6.574 14.051 1.00 76.75 90 ASN A O 1
ATOM 753 N N . GLU A 1 91 ? -14.981 -7.557 14.029 1.00 75.62 91 GLU A N 1
ATOM 754 C CA . GLU A 1 91 ? -15.287 -7.387 15.453 1.00 75.62 91 GLU A CA 1
ATOM 755 C C . GLU A 1 91 ? -14.954 -8.643 16.268 1.00 75.62 91 GLU A C 1
ATOM 757 O O . GLU A 1 91 ? -14.832 -9.739 15.720 1.00 75.62 91 GLU A O 1
ATOM 762 N N . ASN A 1 92 ? -14.893 -8.478 17.594 1.00 65.69 92 ASN A N 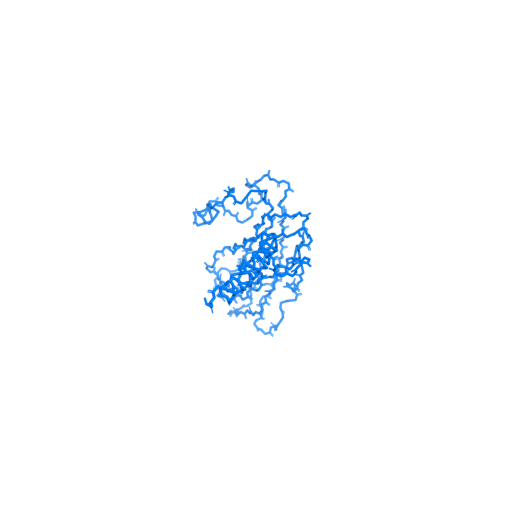1
ATOM 763 C CA . ASN A 1 92 ? -14.790 -9.564 18.577 1.00 65.69 92 ASN A CA 1
ATOM 764 C C . ASN A 1 92 ? -13.548 -10.445 18.415 1.00 65.69 92 ASN A C 1
ATOM 766 O O . ASN A 1 92 ? -13.611 -11.668 18.525 1.00 65.69 92 ASN A O 1
ATOM 770 N N . LEU A 1 93 ? -12.404 -9.819 18.154 1.00 74.88 93 LEU A N 1
ATOM 771 C CA . LEU A 1 93 ? -11.135 -10.525 18.119 1.00 74.88 93 LEU A CA 1
ATOM 772 C C . LEU A 1 93 ? -10.586 -10.644 19.536 1.00 74.88 93 LEU A C 1
ATOM 774 O O . LEU A 1 93 ? -10.112 -9.656 20.097 1.00 74.88 93 LEU A O 1
ATOM 778 N N . ASP A 1 94 ? -10.665 -11.846 20.100 1.00 72.50 94 ASP A N 1
ATOM 779 C CA . ASP A 1 94 ? -10.102 -12.137 21.413 1.00 72.50 94 ASP A CA 1
ATOM 780 C C . ASP A 1 94 ? -8.578 -12.262 21.315 1.00 72.50 94 ASP A C 1
ATOM 782 O O . ASP A 1 94 ? -8.042 -13.133 20.626 1.00 72.50 94 ASP A O 1
ATOM 786 N N . CYS A 1 95 ? -7.868 -11.394 22.029 1.00 72.06 95 CYS A N 1
ATOM 787 C CA . CYS A 1 95 ? -6.436 -11.531 22.221 1.00 72.06 95 CYS A CA 1
ATOM 788 C C . CYS A 1 95 ? -6.166 -12.348 23.478 1.00 72.06 95 CYS A C 1
ATOM 790 O O . CYS A 1 95 ? -6.307 -11.848 24.598 1.00 72.06 95 CYS A O 1
ATOM 792 N N . ASN A 1 96 ? -5.749 -13.595 23.289 1.00 68.69 96 ASN A N 1
ATOM 793 C CA . ASN A 1 96 ? -5.208 -14.403 24.369 1.00 68.69 96 ASN A CA 1
ATOM 794 C C . ASN A 1 96 ? -3.771 -14.794 24.040 1.00 68.69 96 ASN A C 1
ATOM 796 O O . ASN A 1 96 ? -3.559 -15.508 23.058 1.00 68.69 96 ASN A O 1
ATOM 800 N N . SER A 1 97 ? -2.802 -14.323 24.832 1.00 66.50 97 SER A N 1
ATOM 801 C CA . SER A 1 97 ? -1.356 -14.508 24.607 1.00 66.50 97 SER A CA 1
ATOM 802 C C . SER A 1 97 ? -0.943 -15.981 24.441 1.00 66.50 97 SER A C 1
ATOM 804 O O . SER A 1 97 ? 0.097 -16.264 23.855 1.00 66.50 97 SER A O 1
ATOM 806 N N . ASP A 1 98 ? -1.789 -16.915 24.882 1.00 59.47 98 ASP A N 1
ATOM 807 C CA . ASP A 1 98 ? -1.589 -18.362 24.749 1.00 59.47 98 ASP A CA 1
ATOM 808 C C . ASP A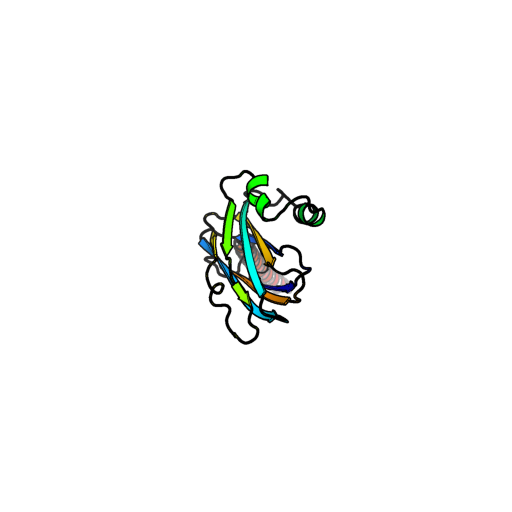 1 98 ? -1.956 -18.930 23.361 1.00 59.47 98 ASP A C 1
ATOM 810 O O . ASP A 1 98 ? -1.585 -20.055 23.022 1.00 59.47 98 ASP A O 1
ATOM 814 N N . SER A 1 99 ? -2.684 -18.177 22.530 1.00 57.66 99 SER A N 1
ATOM 815 C CA . SER A 1 99 ? -3.073 -18.606 21.182 1.00 57.66 99 SER A CA 1
ATOM 816 C C . SER A 1 99 ? -2.017 -18.191 20.150 1.00 57.66 99 SER A C 1
ATOM 818 O O . SER A 1 99 ? -1.859 -17.031 19.821 1.00 57.66 99 SER A O 1
ATOM 820 N N . GLN A 1 100 ? -1.260 -19.133 19.584 1.00 52.41 100 GLN A N 1
ATOM 821 C CA . GLN A 1 100 ? -0.187 -18.804 18.619 1.00 52.41 100 GLN A CA 1
ATOM 822 C C . GLN A 1 100 ? -0.686 -18.351 17.231 1.00 52.41 100 GLN A C 1
ATOM 824 O O . GLN A 1 100 ? 0.119 -18.091 16.339 1.00 52.41 100 GLN A O 1
ATOM 829 N N . VAL A 1 101 ? -2.002 -18.263 17.016 1.00 57.22 101 VAL A N 1
ATOM 830 C CA . VAL A 1 101 ? -2.601 -17.930 15.719 1.00 57.22 101 VAL A CA 1
ATOM 831 C C . VAL A 1 101 ? -3.826 -17.049 15.941 1.00 57.22 101 VAL A C 1
ATOM 833 O O . VAL A 1 101 ? -4.772 -17.482 16.588 1.00 57.22 101 VAL A O 1
ATOM 836 N N . PHE A 1 102 ? -3.836 -15.845 15.357 1.00 59.16 102 PHE A N 1
ATOM 837 C CA . PHE A 1 102 ? -5.063 -15.062 15.160 1.00 59.16 102 PHE A CA 1
ATOM 838 C C . PHE A 1 102 ? -5.880 -15.735 14.041 1.00 59.16 102 PHE A C 1
ATOM 840 O O . PHE A 1 102 ? -5.455 -15.693 12.882 1.00 59.16 102 PHE A O 1
ATOM 847 N N . PRO A 1 103 ? -7.021 -16.384 14.335 1.00 55.81 103 PRO A N 1
ATOM 848 C CA . PRO A 1 103 ? -7.680 -17.265 13.370 1.00 55.81 103 PRO A CA 1
ATOM 849 C C . PRO A 1 103 ? -8.395 -16.522 12.232 1.00 55.81 103 PRO A C 1
ATOM 851 O O . PRO A 1 103 ? -8.699 -17.125 11.210 1.00 55.81 103 PRO A O 1
ATOM 854 N N . SER A 1 104 ? -8.659 -15.225 12.372 1.00 57.72 104 SER A N 1
ATOM 855 C CA . SER A 1 104 ? -9.545 -14.483 11.464 1.00 57.72 104 SER A CA 1
ATOM 856 C C . SER A 1 104 ? -8.833 -13.582 10.455 1.00 57.72 104 SER A C 1
ATOM 858 O O . SER A 1 104 ? -9.481 -13.060 9.552 1.00 57.72 104 SER A O 1
ATOM 860 N N . LEU A 1 105 ? -7.524 -13.361 10.605 1.00 67.38 105 LEU A N 1
ATOM 861 C CA . LEU A 1 105 ? -6.824 -12.296 9.889 1.00 67.38 105 LEU A CA 1
ATOM 862 C C . LEU A 1 105 ? -5.613 -12.817 9.118 1.00 67.38 105 LEU A C 1
ATOM 864 O O . LEU A 1 105 ? -4.599 -12.156 9.104 1.00 67.38 105 LEU A O 1
ATOM 868 N N . ASN A 1 106 ? -5.661 -14.007 8.522 1.00 64.38 106 ASN A N 1
ATOM 869 C CA . ASN A 1 106 ? -4.563 -14.526 7.687 1.00 64.38 106 ASN A CA 1
ATOM 870 C C . ASN A 1 106 ? -4.937 -14.616 6.197 1.00 64.38 106 ASN A C 1
ATOM 872 O O . ASN A 1 106 ? -4.289 -15.341 5.442 1.00 64.38 106 ASN A O 1
ATOM 876 N N . ASP A 1 107 ? -5.969 -13.885 5.771 1.00 77.81 107 ASP A N 1
ATOM 877 C CA . ASP A 1 107 ? -6.549 -13.993 4.431 1.00 77.81 107 ASP A CA 1
ATOM 878 C C . ASP A 1 107 ? -6.461 -12.683 3.622 1.00 77.81 107 ASP A C 1
ATOM 880 O O . ASP A 1 107 ? -6.066 -11.624 4.125 1.00 77.81 107 ASP A O 1
ATOM 884 N N . VAL A 1 108 ? -6.792 -12.767 2.333 1.00 84.12 108 VAL A N 1
ATOM 885 C CA . VAL A 1 108 ? -6.941 -11.618 1.435 1.00 84.12 108 VAL A CA 1
ATOM 886 C C . VAL A 1 108 ? -8.104 -10.762 1.927 1.00 84.12 108 VAL A C 1
ATOM 888 O O . VAL A 1 108 ? -9.262 -11.159 1.846 1.00 84.12 108 VAL A O 1
ATOM 891 N N . VAL A 1 109 ? -7.794 -9.565 2.422 1.00 87.94 109 VAL A N 1
ATOM 892 C CA . VAL A 1 109 ? -8.805 -8.636 2.946 1.00 87.94 109 VAL A CA 1
ATOM 893 C C . VAL A 1 109 ? -9.485 -7.845 1.836 1.00 87.94 109 VAL A C 1
ATOM 895 O O . VAL A 1 109 ? -10.652 -7.489 1.957 1.00 87.94 109 VAL A O 1
ATOM 898 N N . ALA A 1 110 ? -8.775 -7.574 0.741 1.00 87.81 110 ALA A N 1
ATOM 899 C CA . ALA A 1 110 ? -9.322 -6.838 -0.387 1.00 87.81 110 ALA A CA 1
ATOM 900 C C . ALA A 1 110 ? -8.556 -7.131 -1.678 1.00 87.81 110 ALA A C 1
ATOM 902 O O . ALA A 1 110 ? -7.371 -7.467 -1.653 1.00 87.81 110 ALA A O 1
ATOM 903 N N . ARG A 1 111 ? -9.236 -6.939 -2.812 1.00 89.44 111 ARG A N 1
ATOM 904 C CA . ARG A 1 111 ? -8.658 -7.044 -4.153 1.00 89.44 111 ARG A CA 1
ATOM 905 C C . ARG A 1 111 ? -8.970 -5.791 -4.959 1.00 89.44 111 ARG A C 1
ATOM 907 O O . ARG A 1 111 ? -10.127 -5.374 -5.040 1.00 89.44 111 ARG A O 1
ATOM 914 N N . THR A 1 112 ? -7.948 -5.186 -5.552 1.00 89.56 112 THR A N 1
ATOM 915 C CA . THR A 1 112 ? -8.108 -3.966 -6.357 1.00 89.56 112 THR A CA 1
ATOM 916 C C . THR A 1 112 ? -8.838 -4.260 -7.671 1.00 89.56 112 THR A C 1
ATOM 918 O O . THR A 1 112 ? -8.654 -5.311 -8.281 1.00 89.56 112 THR A O 1
ATOM 921 N N . GLN A 1 113 ? -9.664 -3.312 -8.120 1.00 87.44 113 GLN A N 1
ATOM 922 C CA . GLN A 1 113 ? -10.444 -3.425 -9.366 1.00 87.44 113 GLN A CA 1
ATOM 923 C C . GLN A 1 113 ? -9.853 -2.610 -10.526 1.00 87.44 113 GLN A C 1
ATOM 925 O O . GLN A 1 113 ? -10.250 -2.777 -11.677 1.00 87.44 113 GLN A O 1
ATOM 930 N N . LYS A 1 114 ? -8.951 -1.670 -10.226 1.00 87.25 114 LYS A N 1
ATOM 931 C CA . LYS A 1 114 ? -8.378 -0.721 -11.187 1.00 87.25 114 LYS A CA 1
ATOM 932 C C . LYS A 1 114 ? -6.893 -0.535 -10.916 1.00 87.25 114 LYS A C 1
ATOM 934 O O . LYS A 1 114 ? -6.460 -0.663 -9.774 1.00 87.25 114 LYS A O 1
ATOM 939 N N . ASP A 1 115 ? -6.141 -0.197 -11.955 1.00 88.38 115 ASP A N 1
ATOM 940 C CA . ASP A 1 115 ? -4.756 0.244 -11.826 1.00 88.38 115 ASP A CA 1
ATOM 941 C C . ASP A 1 115 ? -4.707 1.689 -11.310 1.00 88.38 115 ASP A C 1
ATOM 943 O O . ASP A 1 115 ? -5.463 2.556 -11.764 1.00 88.38 115 ASP A O 1
ATOM 947 N N . GLY A 1 116 ? -3.813 1.969 -10.363 1.00 87.25 116 GLY A N 1
ATOM 948 C CA . GLY A 1 116 ? -3.511 3.333 -9.933 1.00 87.25 116 GLY A CA 1
ATOM 949 C C . GLY A 1 116 ? -3.156 3.463 -8.459 1.00 87.25 116 GLY A C 1
ATOM 950 O O . GLY A 1 116 ? -2.759 2.503 -7.792 1.00 87.25 116 GLY A O 1
ATOM 951 N N . PHE A 1 117 ? -3.265 4.686 -7.949 1.00 87.56 117 PHE A N 1
ATOM 952 C CA . PHE A 1 117 ? -2.828 5.017 -6.601 1.00 87.56 117 PHE A CA 1
ATOM 953 C C . PHE A 1 117 ? -3.883 4.621 -5.573 1.00 87.56 117 PHE A C 1
ATOM 955 O O . PHE A 1 117 ? -5.044 5.017 -5.666 1.00 87.56 117 PHE A O 1
ATOM 962 N N . HIS A 1 118 ? -3.478 3.847 -4.576 1.00 88.25 118 HIS A N 1
ATOM 963 C CA . HIS A 1 118 ? -4.377 3.372 -3.541 1.00 88.25 118 HIS A CA 1
ATOM 964 C C . HIS A 1 118 ? -3.834 3.710 -2.159 1.00 88.25 118 HIS A C 1
ATOM 966 O O . HIS A 1 118 ? -2.629 3.648 -1.899 1.00 88.25 118 HIS A O 1
ATOM 972 N N . ILE A 1 119 ? -4.762 4.044 -1.268 1.00 87.56 119 ILE A N 1
ATOM 973 C CA . ILE A 1 119 ? -4.495 4.308 0.140 1.00 87.56 119 ILE A CA 1
ATOM 974 C C . ILE A 1 119 ? -5.240 3.252 0.944 1.00 87.56 119 ILE A C 1
ATOM 976 O O . ILE A 1 119 ? -6.456 3.103 0.798 1.00 87.56 119 ILE A O 1
ATOM 980 N N . PHE A 1 120 ? -4.504 2.522 1.772 1.00 88.25 120 PHE A N 1
ATOM 981 C CA . PHE A 1 120 ? -5.037 1.524 2.684 1.00 88.25 120 PHE A CA 1
ATOM 982 C C . PHE A 1 120 ? -4.791 1.976 4.120 1.00 88.25 120 PHE A C 1
ATOM 984 O O . PHE A 1 120 ? -3.653 2.238 4.502 1.00 88.25 120 PHE A O 1
ATOM 991 N N . ILE A 1 121 ? -5.855 2.102 4.903 1.00 87.06 121 ILE A N 1
ATOM 992 C CA . ILE A 1 121 ? -5.802 2.587 6.282 1.00 87.06 121 ILE A CA 1
ATOM 993 C C . ILE A 1 121 ? -6.310 1.484 7.191 1.00 87.06 121 ILE A C 1
ATOM 995 O O . ILE A 1 121 ? -7.382 0.940 6.941 1.00 87.06 121 ILE A O 1
ATOM 999 N N . VAL A 1 122 ? -5.565 1.180 8.249 1.00 87.06 122 VAL A N 1
ATOM 1000 C CA . VAL A 1 122 ? -5.950 0.198 9.265 1.00 87.06 122 VAL A CA 1
ATOM 1001 C C . VAL A 1 122 ? -6.027 0.890 10.614 1.00 87.06 122 VAL A C 1
ATOM 1003 O O . VAL A 1 122 ? -5.080 1.541 11.049 1.00 87.06 122 VAL A O 1
ATOM 1006 N N . SER A 1 123 ? -7.154 0.729 11.293 1.00 85.56 123 SER A N 1
ATOM 1007 C CA . SER A 1 123 ? -7.368 1.189 12.656 1.00 85.56 123 SER A CA 1
ATOM 1008 C C . SER A 1 123 ? -7.753 0.016 13.531 1.00 85.56 123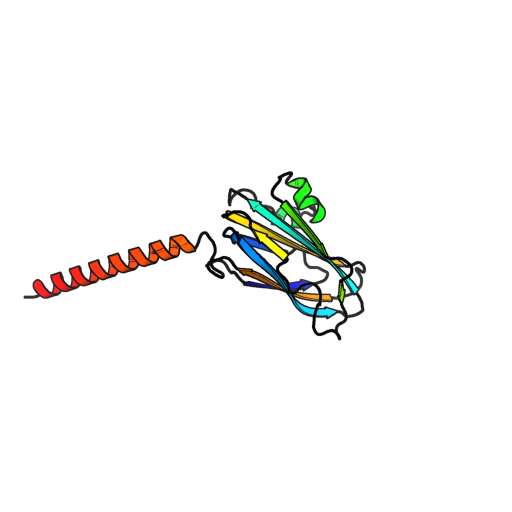 SER A C 1
ATOM 1010 O O . SER A 1 123 ? -8.603 -0.797 13.173 1.00 85.56 123 SER A O 1
ATOM 1012 N N . ILE A 1 124 ? -7.108 -0.068 14.686 1.00 85.06 124 ILE A N 1
ATOM 1013 C CA . ILE A 1 124 ? -7.364 -1.104 15.673 1.00 85.06 124 ILE A CA 1
ATOM 1014 C C . ILE A 1 124 ? -7.938 -0.401 16.893 1.00 85.06 124 ILE A C 1
ATOM 1016 O O . ILE A 1 124 ? -7.291 0.465 17.478 1.00 85.06 124 ILE A O 1
ATOM 1020 N N . LYS A 1 125 ? -9.175 -0.743 17.239 1.00 83.31 125 LYS A N 1
ATOM 1021 C CA . LYS A 1 125 ? -9.883 -0.212 18.404 1.00 83.31 125 LYS A CA 1
ATOM 1022 C C . LYS A 1 125 ? -10.033 -1.309 19.446 1.00 83.31 125 LYS A C 1
ATOM 1024 O O . LYS A 1 125 ? -10.278 -2.462 19.102 1.00 83.31 125 LYS A O 1
ATOM 1029 N N . THR A 1 126 ? -9.904 -0.938 20.712 1.00 81.69 126 THR A N 1
ATOM 1030 C CA . THR A 1 126 ? -10.116 -1.822 21.863 1.00 81.69 126 THR A CA 1
ATOM 1031 C C . THR A 1 126 ? -11.370 -1.399 22.613 1.00 81.69 126 THR A C 1
ATOM 1033 O O . THR A 1 126 ? -11.652 -0.206 22.711 1.00 81.69 126 THR A O 1
ATOM 1036 N N . GLU A 1 127 ? -12.125 -2.368 23.130 1.00 76.44 127 GLU A N 1
ATOM 1037 C CA . GLU A 1 127 ? -13.268 -2.098 24.013 1.00 76.44 127 GLU A CA 1
ATOM 1038 C C . GLU A 1 127 ? -12.804 -1.637 25.405 1.00 76.44 127 GLU A C 1
ATOM 1040 O O . GLU A 1 127 ? -13.412 -0.756 26.005 1.00 76.44 127 GLU A O 1
ATOM 1045 N N . ASN A 1 128 ? -11.674 -2.173 25.884 1.00 71.56 128 ASN A N 1
ATOM 1046 C CA . ASN A 1 128 ? -11.063 -1.795 27.158 1.00 71.56 128 ASN A CA 1
ATOM 1047 C C . ASN A 1 128 ? -9.832 -0.918 26.913 1.00 71.56 128 ASN A C 1
ATOM 1049 O O . ASN A 1 128 ? -8.851 -1.378 26.322 1.00 71.56 128 ASN A O 1
ATOM 1053 N N . THR A 1 129 ? -9.868 0.328 27.383 1.00 67.56 129 THR A N 1
ATOM 1054 C CA . THR A 1 129 ? -8.770 1.303 27.241 1.00 67.56 129 THR A CA 1
ATOM 1055 C C . THR A 1 129 ? -7.656 1.135 28.274 1.00 67.56 129 THR A C 1
ATOM 1057 O O . THR A 1 129 ? -6.586 1.707 28.102 1.00 67.56 129 THR A O 1
ATOM 1060 N N . ASP A 1 130 ? -7.883 0.343 29.324 1.00 66.94 130 ASP A N 1
ATOM 1061 C CA . ASP A 1 130 ? -6.970 0.240 30.474 1.00 66.94 130 ASP A CA 1
ATOM 1062 C C . ASP A 1 130 ? -5.962 -0.916 30.357 1.00 66.94 130 ASP A C 1
ATOM 1064 O O . ASP A 1 130 ? -5.094 -1.095 31.213 1.00 66.94 130 ASP A O 1
ATOM 1068 N N . ALA A 1 131 ? -6.064 -1.718 29.296 1.00 73.69 131 ALA A N 1
ATOM 1069 C CA . ALA A 1 131 ? -5.197 -2.861 29.059 1.00 73.69 131 ALA A CA 1
ATOM 1070 C C . ALA A 1 131 ? -4.090 -2.513 28.057 1.00 73.69 131 ALA A C 1
ATOM 1072 O O . ALA A 1 131 ? -4.361 -2.039 26.956 1.00 73.69 131 ALA A O 1
ATOM 1073 N N . SER A 1 132 ? -2.838 -2.805 28.416 1.00 81.31 132 SER A N 1
ATOM 1074 C CA . SER A 1 132 ? -1.703 -2.669 27.505 1.00 81.31 132 SER A CA 1
ATOM 1075 C C . SER A 1 132 ? -1.616 -3.862 26.555 1.00 81.31 132 SER A C 1
ATOM 1077 O O . SER A 1 132 ? -1.674 -5.028 26.968 1.00 81.31 132 SER A O 1
ATOM 1079 N N . TRP A 1 133 ? -1.457 -3.562 25.270 1.00 85.25 133 TRP A N 1
ATOM 1080 C CA . TRP A 1 133 ? -1.334 -4.558 24.216 1.00 85.25 133 TRP A CA 1
ATOM 1081 C C . TRP A 1 133 ? -0.394 -4.081 23.110 1.00 85.25 133 TRP A C 1
ATOM 1083 O O . TRP A 1 133 ? -0.274 -2.886 22.852 1.00 85.25 133 TRP A O 1
ATOM 1093 N N . ASN A 1 134 ? 0.266 -5.031 22.450 1.00 86.50 134 ASN A N 1
ATOM 1094 C CA . ASN A 1 134 ? 1.113 -4.796 21.283 1.00 86.50 134 ASN A CA 1
ATOM 1095 C C . ASN A 1 134 ? 0.795 -5.842 20.211 1.00 86.50 134 ASN A C 1
ATOM 1097 O O . ASN A 1 134 ? 0.871 -7.040 20.478 1.00 86.50 134 ASN A O 1
ATOM 1101 N N . LEU A 1 135 ? 0.475 -5.402 18.998 1.00 85.44 135 LEU A N 1
ATOM 1102 C CA . LEU A 1 135 ? 0.204 -6.248 17.838 1.00 85.44 135 LEU A CA 1
ATOM 1103 C C . LEU A 1 135 ? 1.263 -6.005 16.772 1.00 85.44 135 LEU A C 1
ATOM 1105 O O . LEU A 1 135 ? 1.480 -4.873 16.358 1.00 85.44 135 LEU A O 1
ATOM 1109 N N . ASN A 1 136 ? 1.889 -7.068 16.287 1.00 87.56 136 ASN A N 1
ATOM 1110 C CA . ASN A 1 136 ? 2.779 -7.013 15.140 1.00 87.56 136 ASN A CA 1
ATOM 1111 C C . ASN A 1 136 ? 2.001 -7.404 13.884 1.00 87.56 136 ASN A C 1
ATOM 1113 O O . ASN A 1 136 ? 1.623 -8.567 13.703 1.00 87.56 136 ASN A O 1
ATOM 1117 N N . VAL A 1 137 ? 1.742 -6.423 13.032 1.00 87.69 137 VAL A N 1
ATOM 1118 C CA . VAL A 1 137 ? 0.905 -6.554 11.846 1.00 87.69 137 VAL A CA 1
ATOM 1119 C C . VAL A 1 137 ? 1.797 -6.551 10.612 1.00 87.69 137 VAL A C 1
ATOM 1121 O O . VAL A 1 137 ? 2.550 -5.614 10.362 1.00 87.69 137 VAL A O 1
ATOM 1124 N N . SER A 1 138 ? 1.688 -7.600 9.807 1.00 88.88 138 SER A N 1
ATOM 1125 C CA . SER A 1 138 ? 2.264 -7.658 8.473 1.00 88.88 138 SER A CA 1
ATOM 1126 C C . SER A 1 138 ? 1.212 -7.329 7.422 1.00 88.88 138 SER A C 1
ATOM 1128 O O . SER A 1 138 ? 0.191 -8.015 7.338 1.00 88.88 138 SER A O 1
ATOM 1130 N N . LEU A 1 139 ? 1.485 -6.338 6.584 1.00 90.38 139 LEU A N 1
ATOM 1131 C CA . LEU A 1 139 ? 0.682 -6.027 5.408 1.00 90.38 139 LEU A CA 1
ATOM 1132 C C . LEU A 1 139 ? 1.460 -6.405 4.155 1.00 90.38 139 LEU A C 1
ATOM 1134 O O . LEU A 1 139 ? 2.623 -6.044 4.010 1.00 90.38 139 LEU A O 1
ATOM 1138 N N . SER A 1 140 ? 0.809 -7.102 3.236 1.00 90.44 140 SER A N 1
ATOM 1139 C CA . SER A 1 140 ? 1.389 -7.534 1.971 1.00 90.44 140 SER A CA 1
ATOM 1140 C C . SER A 1 140 ? 0.455 -7.159 0.827 1.00 90.44 140 SER A C 1
ATOM 1142 O O . SER A 1 140 ? -0.728 -7.492 0.858 1.00 90.44 140 SER A O 1
ATOM 1144 N N . MET A 1 141 ? 0.974 -6.448 -0.173 1.00 91.00 141 MET A N 1
ATOM 1145 C CA . MET A 1 141 ? 0.234 -6.083 -1.384 1.00 91.00 141 MET A CA 1
ATOM 1146 C C . MET A 1 141 ? 0.875 -6.793 -2.575 1.00 91.00 141 MET A C 1
ATOM 1148 O O . MET A 1 141 ? 1.982 -6.440 -2.988 1.00 91.00 141 MET A O 1
ATOM 1152 N N . ILE A 1 142 ? 0.193 -7.810 -3.102 1.00 90.31 142 ILE A N 1
ATOM 1153 C CA . ILE A 1 142 ? 0.725 -8.707 -4.135 1.00 90.31 142 ILE A CA 1
ATOM 1154 C C . ILE A 1 142 ? -0.105 -8.550 -5.405 1.00 90.31 142 ILE A C 1
ATOM 1156 O O . ILE A 1 142 ? -1.267 -8.948 -5.461 1.00 90.31 142 ILE A O 1
ATOM 1160 N N . GLY A 1 143 ? 0.500 -7.947 -6.422 1.00 88.44 143 GLY A N 1
ATOM 1161 C CA . GLY A 1 143 ? -0.082 -7.779 -7.746 1.00 88.44 143 GLY A CA 1
ATOM 1162 C C . GLY A 1 143 ? 0.146 -8.987 -8.660 1.00 88.44 143 GLY A C 1
ATOM 1163 O O . GLY A 1 143 ? 0.863 -9.926 -8.301 1.00 88.44 143 GLY A O 1
ATOM 1164 N N . PRO A 1 144 ? -0.373 -8.938 -9.900 1.00 86.69 144 PRO A N 1
ATOM 1165 C CA . PRO A 1 144 ? -0.105 -9.947 -10.931 1.00 86.69 144 PRO A CA 1
ATOM 1166 C C . PRO A 1 144 ? 1.390 -10.078 -11.269 1.00 86.69 144 PRO A C 1
ATOM 1168 O O . PRO A 1 144 ? 1.842 -11.132 -11.706 1.00 86.69 144 PRO A O 1
ATOM 1171 N N . HIS A 1 145 ? 2.172 -9.023 -11.026 1.00 85.25 145 HIS A N 1
ATOM 1172 C CA . HIS A 1 145 ? 3.625 -8.990 -11.210 1.00 85.25 145 HIS A CA 1
ATOM 1173 C C . HIS A 1 145 ? 4.402 -9.096 -9.880 1.00 85.25 145 HIS A C 1
ATOM 1175 O O . HIS A 1 145 ? 5.539 -8.637 -9.779 1.00 85.25 145 HIS A O 1
ATOM 1181 N N . GLY A 1 146 ? 3.800 -9.682 -8.839 1.00 86.12 146 GLY A N 1
ATOM 1182 C CA . GLY A 1 146 ? 4.412 -9.818 -7.516 1.00 86.12 146 GLY A CA 1
ATOM 1183 C C . GLY A 1 146 ? 4.322 -8.532 -6.687 1.00 86.12 146 GLY A C 1
ATOM 1184 O O . GLY A 1 146 ? 3.287 -7.879 -6.656 1.00 86.12 146 GLY A O 1
ATOM 1185 N N . TYR A 1 147 ? 5.402 -8.162 -5.996 1.00 84.50 147 TYR A N 1
ATOM 1186 C CA . TYR A 1 147 ? 5.440 -7.012 -5.069 1.00 84.50 147 TYR A CA 1
ATOM 1187 C C . TYR A 1 147 ? 5.720 -5.653 -5.739 1.00 84.50 147 TYR A C 1
ATOM 1189 O O . TYR A 1 147 ? 5.821 -4.621 -5.064 1.00 84.50 147 TYR A O 1
ATOM 1197 N N . ILE A 1 148 ? 5.888 -5.659 -7.062 1.00 85.38 148 ILE A N 1
ATOM 1198 C CA . ILE A 1 148 ? 6.260 -4.486 -7.852 1.00 85.38 148 ILE A CA 1
ATOM 1199 C C . ILE A 1 148 ? 5.057 -3.544 -7.956 1.00 85.38 148 ILE A C 1
ATOM 1201 O O . ILE A 1 148 ? 3.946 -3.971 -8.272 1.00 85.38 148 ILE A O 1
ATOM 1205 N N . SER A 1 149 ? 5.283 -2.256 -7.695 1.00 85.94 149 SER A N 1
ATOM 1206 C CA . SER A 1 149 ? 4.267 -1.222 -7.897 1.00 85.94 149 SER A CA 1
ATOM 1207 C C . SER A 1 149 ? 3.986 -0.997 -9.379 1.00 85.94 149 SER A C 1
ATOM 1209 O O . SER A 1 149 ? 4.878 -1.121 -10.218 1.00 85.94 149 SER A O 1
ATOM 1211 N N . ALA A 1 150 ? 2.766 -0.577 -9.710 1.00 85.94 150 ALA A N 1
ATOM 1212 C CA . ALA A 1 150 ? 2.388 -0.324 -11.101 1.00 85.94 150 ALA A CA 1
ATOM 1213 C C . ALA A 1 150 ? 3.219 0.784 -11.777 1.00 85.94 150 ALA A C 1
ATOM 1215 O O . ALA A 1 150 ? 3.401 0.769 -12.991 1.00 85.94 150 ALA A O 1
ATOM 1216 N N . SER A 1 151 ? 3.785 1.703 -10.991 1.00 84.56 151 SER A N 1
ATOM 1217 C CA . SER A 1 151 ? 4.721 2.740 -11.441 1.00 84.56 151 SER A CA 1
ATOM 1218 C C . SER A 1 151 ? 6.135 2.218 -11.735 1.00 84.56 151 SER A C 1
ATOM 1220 O O . SER A 1 151 ? 6.782 2.697 -12.664 1.00 84.56 151 SER A O 1
ATOM 1222 N N . ASP A 1 152 ? 6.611 1.224 -10.980 1.00 86.44 152 ASP A N 1
ATOM 1223 C CA . ASP A 1 152 ? 7.975 0.688 -11.096 1.00 86.44 152 ASP A CA 1
ATOM 1224 C C . ASP A 1 152 ? 8.133 -0.232 -12.324 1.00 86.44 152 ASP A C 1
ATOM 1226 O O . ASP A 1 152 ? 9.224 -0.361 -12.883 1.00 86.44 152 ASP A O 1
ATOM 1230 N N . TRP A 1 153 ? 7.045 -0.852 -12.787 1.00 86.06 153 TRP A N 1
ATOM 1231 C CA . TRP A 1 153 ? 7.053 -1.802 -13.904 1.00 86.06 153 TRP A CA 1
ATOM 1232 C C . TRP A 1 153 ? 7.495 -1.206 -15.260 1.00 86.06 153 TRP A C 1
ATOM 1234 O O . TRP A 1 153 ? 8.448 -1.726 -15.845 1.00 86.06 153 TRP A O 1
ATOM 1244 N N . PRO A 1 154 ? 6.908 -0.101 -15.773 1.00 88.62 154 PRO A N 1
ATOM 1245 C CA . PRO A 1 154 ? 7.389 0.525 -17.011 1.00 88.62 154 PRO A CA 1
ATOM 1246 C C . PRO A 1 154 ? 8.790 1.134 -16.852 1.00 88.62 154 PRO A C 1
ATOM 1248 O O . PRO A 1 154 ? 9.565 1.178 -17.809 1.00 88.62 154 PRO A O 1
ATOM 1251 N N . LEU A 1 155 ? 9.141 1.568 -15.639 1.00 87.69 155 LEU A N 1
ATOM 1252 C CA . LEU A 1 155 ? 10.450 2.133 -15.338 1.00 87.69 155 LEU A CA 1
ATOM 1253 C C . LEU A 1 155 ? 11.562 1.075 -15.446 1.00 87.69 155 LEU A C 1
ATOM 1255 O O . LEU A 1 155 ? 12.632 1.359 -15.984 1.00 87.69 155 LEU A O 1
ATOM 1259 N N . MET A 1 156 ? 11.300 -0.163 -15.016 1.00 88.25 156 MET A N 1
ATOM 1260 C CA . MET A 1 156 ? 12.225 -1.284 -15.225 1.00 88.25 156 MET A CA 1
ATOM 1261 C C . MET A 1 156 ? 12.497 -1.539 -16.710 1.00 88.25 156 MET A C 1
ATOM 1263 O O . MET A 1 156 ? 13.651 -1.736 -17.095 1.00 88.25 156 MET A O 1
ATOM 1267 N N . ILE A 1 157 ? 11.461 -1.484 -17.553 1.00 90.25 157 ILE A N 1
ATOM 1268 C CA . ILE A 1 157 ? 11.606 -1.637 -19.008 1.00 90.25 157 ILE A CA 1
ATOM 1269 C C . ILE A 1 157 ? 12.460 -0.497 -19.576 1.00 90.25 157 ILE A C 1
ATOM 1271 O O . ILE A 1 157 ? 13.381 -0.743 -20.355 1.00 90.25 157 ILE A O 1
ATOM 1275 N N . PHE A 1 158 ? 12.213 0.743 -19.148 1.00 92.19 158 PHE A N 1
ATOM 1276 C CA . PHE A 1 158 ? 13.005 1.899 -19.570 1.00 92.19 158 PHE A CA 1
ATOM 1277 C C . PHE A 1 158 ? 14.494 1.743 -19.226 1.00 92.19 158 PHE A C 1
ATOM 1279 O O . PHE A 1 158 ? 15.353 1.926 -20.093 1.00 92.19 158 PHE A O 1
ATOM 1286 N N . TYR A 1 159 ? 14.812 1.348 -17.991 1.00 91.81 159 TYR A N 1
ATOM 1287 C CA . TYR A 1 159 ? 16.199 1.123 -17.582 1.00 91.81 159 TYR A CA 1
ATOM 1288 C C . TYR A 1 159 ? 16.864 -0.013 -18.361 1.00 91.81 159 TYR A C 1
ATOM 1290 O O . TYR A 1 159 ? 18.027 0.117 -18.739 1.00 91.81 159 TYR A O 1
ATOM 1298 N N . MET A 1 160 ? 16.135 -1.090 -18.667 1.00 93.44 160 MET A N 1
ATOM 1299 C CA . MET A 1 160 ? 16.656 -2.179 -19.496 1.00 93.44 160 MET A CA 1
ATOM 1300 C C . MET A 1 160 ? 17.074 -1.674 -20.887 1.00 93.44 160 MET A C 1
ATOM 1302 O O . MET A 1 160 ? 18.180 -1.969 -21.342 1.00 93.44 160 MET A O 1
ATOM 1306 N N . VAL A 1 161 ? 16.224 -0.879 -21.545 1.00 96.50 161 VAL A N 1
ATOM 1307 C CA . VAL A 1 161 ? 16.507 -0.317 -22.877 1.00 96.50 161 VAL A CA 1
ATOM 1308 C C . VAL A 1 161 ? 17.705 0.633 -22.831 1.00 96.50 161 VAL A C 1
ATOM 1310 O O . VAL A 1 161 ? 18.598 0.532 -23.673 1.00 96.50 161 VAL A O 1
ATOM 1313 N N . MET A 1 162 ? 17.774 1.511 -21.827 1.00 95.44 162 MET A N 1
ATOM 1314 C CA . MET A 1 162 ? 18.918 2.411 -21.632 1.00 95.44 162 MET A CA 1
ATOM 1315 C C . MET A 1 162 ? 20.232 1.644 -21.457 1.00 95.44 162 MET A C 1
ATOM 1317 O O . MET A 1 162 ? 21.221 1.978 -22.110 1.00 95.44 162 MET A O 1
ATOM 1321 N N . CYS A 1 163 ? 20.249 0.577 -20.653 1.00 96.12 163 CYS A N 1
ATOM 1322 C CA . CYS A 1 163 ? 21.437 -0.264 -20.492 1.00 96.12 163 CYS A CA 1
ATOM 1323 C C . CYS A 1 163 ? 21.913 -0.865 -21.822 1.00 96.12 163 CYS A C 1
ATOM 1325 O O . CYS A 1 163 ? 23.110 -0.849 -22.101 1.00 96.12 163 CYS A O 1
ATOM 1327 N N . ILE A 1 164 ? 20.997 -1.349 -22.666 1.00 96.81 164 ILE A N 1
ATOM 1328 C CA . ILE A 1 164 ? 21.349 -1.897 -23.986 1.00 96.81 164 ILE A CA 1
ATOM 1329 C C . ILE A 1 164 ? 21.986 -0.817 -24.870 1.00 96.81 164 ILE A C 1
ATOM 1331 O O . ILE A 1 164 ? 23.032 -1.059 -25.472 1.00 96.81 164 ILE A O 1
ATOM 1335 N N . VAL A 1 165 ? 21.407 0.387 -24.912 1.00 97.25 165 VAL A N 1
ATOM 1336 C CA . VAL A 1 165 ? 21.952 1.515 -25.690 1.00 97.25 165 VAL A CA 1
ATOM 1337 C C . VAL A 1 165 ? 23.365 1.877 -25.225 1.00 97.25 165 VAL A C 1
ATOM 1339 O O . VAL A 1 165 ? 24.256 2.049 -26.059 1.00 97.25 165 VAL A O 1
ATOM 1342 N N . TYR A 1 166 ? 23.606 1.934 -23.913 1.00 96.31 166 TYR A N 1
ATOM 1343 C CA . TYR A 1 166 ? 24.935 2.231 -23.374 1.00 96.31 166 TYR A CA 1
ATOM 1344 C C . TYR A 1 166 ? 25.966 1.146 -23.685 1.00 96.31 166 TYR A C 1
ATOM 1346 O O . TYR A 1 166 ? 27.106 1.476 -24.007 1.00 96.31 166 TYR A O 1
ATOM 1354 N N . ILE A 1 167 ? 25.583 -0.133 -23.644 1.00 96.88 167 ILE A N 1
ATOM 1355 C CA . ILE A 1 167 ? 26.474 -1.240 -24.021 1.00 96.88 167 ILE A CA 1
ATOM 1356 C C . ILE A 1 167 ? 26.870 -1.128 -25.497 1.00 96.88 167 ILE A C 1
ATOM 1358 O O . ILE A 1 167 ? 28.053 -1.229 -25.820 1.00 96.88 167 ILE A O 1
ATOM 1362 N N . LEU A 1 168 ? 25.911 -0.866 -26.391 1.00 97.00 168 LEU A N 1
ATOM 1363 C CA . LEU A 1 168 ? 26.189 -0.684 -27.820 1.00 97.00 168 LEU A CA 1
ATOM 1364 C C . LEU A 1 168 ? 27.109 0.513 -28.071 1.00 97.00 168 LEU A C 1
ATOM 1366 O O . LEU A 1 168 ? 28.061 0.403 -28.843 1.00 97.00 168 LEU A O 1
ATOM 1370 N N . TYR A 1 169 ? 26.866 1.632 -27.385 1.00 96.31 169 TYR A N 1
ATOM 1371 C CA . TYR A 1 169 ? 27.728 2.809 -27.466 1.00 96.31 169 TYR A CA 1
ATOM 1372 C C . TYR A 1 169 ? 29.144 2.515 -26.955 1.00 96.31 169 TYR A C 1
ATOM 1374 O O . TYR A 1 169 ? 30.119 2.903 -27.593 1.00 96.31 169 TYR A O 1
ATOM 1382 N N . GLY A 1 170 ? 29.269 1.770 -25.854 1.00 96.31 170 GLY A N 1
ATOM 1383 C CA . GLY A 1 170 ? 30.554 1.324 -25.320 1.00 96.31 170 GLY A CA 1
ATOM 1384 C C . GLY A 1 170 ? 31.325 0.441 -26.303 1.00 96.31 170 GLY A C 1
ATOM 1385 O O . GLY A 1 170 ? 32.508 0.672 -26.530 1.00 96.31 170 GLY A O 1
ATOM 1386 N N . ILE A 1 171 ? 30.661 -0.524 -26.947 1.00 96.38 171 ILE A N 1
ATOM 1387 C CA . ILE A 1 171 ? 31.283 -1.399 -27.956 1.00 96.38 171 ILE A CA 1
ATOM 1388 C C . ILE A 1 171 ? 31.709 -0.602 -29.193 1.00 96.38 171 ILE A C 1
ATOM 1390 O O . ILE A 1 171 ? 32.825 -0.781 -29.687 1.00 96.38 171 ILE A O 1
ATOM 1394 N N . LEU A 1 172 ? 30.848 0.292 -29.688 1.00 95.06 172 LEU A N 1
ATOM 1395 C CA . LEU A 1 172 ? 31.160 1.164 -30.822 1.00 95.06 172 LEU A CA 1
ATOM 1396 C C . LEU A 1 172 ? 32.386 2.032 -30.515 1.00 95.06 172 LEU A C 1
ATOM 1398 O O . LEU A 1 172 ? 33.314 2.101 -31.319 1.00 95.06 172 LEU A O 1
ATOM 1402 N N . TRP A 1 173 ? 32.403 2.650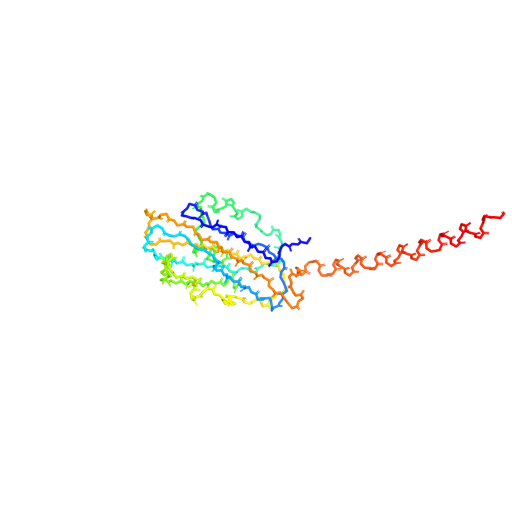 -29.332 1.00 94.75 173 TRP A N 1
ATOM 1403 C CA . TRP A 1 173 ? 33.507 3.481 -28.868 1.00 94.75 173 TRP A CA 1
ATOM 1404 C C . TRP A 1 173 ? 34.807 2.680 -28.758 1.00 94.75 173 TRP A C 1
ATOM 1406 O O . TRP A 1 173 ? 35.825 3.097 -29.303 1.00 94.75 173 TRP A O 1
ATOM 1416 N N . LEU A 1 174 ? 34.764 1.488 -28.153 1.00 92.88 174 LEU A N 1
ATOM 1417 C CA . LEU A 1 174 ? 35.923 0.595 -28.049 1.00 92.88 174 LEU A CA 1
ATOM 1418 C C . LEU A 1 174 ? 36.458 0.173 -29.422 1.00 92.88 174 LEU A C 1
ATOM 1420 O O . LEU A 1 174 ? 37.670 0.140 -29.623 1.00 92.88 174 LEU A O 1
ATOM 1424 N N . THR A 1 175 ? 35.568 -0.110 -30.376 1.00 92.75 175 THR A N 1
ATOM 1425 C CA . THR A 1 175 ? 35.948 -0.473 -31.750 1.00 92.75 175 THR A CA 1
ATOM 1426 C C . THR A 1 175 ? 36.639 0.696 -32.446 1.00 92.75 175 THR A C 1
ATOM 1428 O O . THR A 1 175 ? 37.697 0.521 -33.046 1.00 92.75 175 THR A O 1
ATOM 1431 N N . TRP A 1 176 ? 36.085 1.906 -32.315 1.00 91.19 176 TRP A N 1
ATOM 1432 C CA . TRP A 1 176 ? 36.692 3.120 -32.856 1.00 91.19 176 TRP A CA 1
ATOM 1433 C C . TRP A 1 176 ? 38.078 3.348 -32.248 1.00 91.19 176 TRP A C 1
ATOM 1435 O O . TRP A 1 176 ? 39.052 3.500 -32.985 1.00 91.19 176 TRP A O 1
ATOM 1445 N N . SER A 1 177 ? 38.193 3.321 -30.918 1.00 88.44 177 SER A N 1
ATOM 1446 C CA . SER A 1 177 ? 39.471 3.502 -30.228 1.00 88.44 177 SER A CA 1
ATOM 1447 C C . SER A 1 177 ? 40.505 2.470 -30.668 1.00 88.44 177 SER A C 1
ATOM 1449 O O . SER A 1 177 ? 41.618 2.861 -30.991 1.00 88.44 177 SER A O 1
ATOM 1451 N N . ALA A 1 178 ? 40.146 1.187 -30.769 1.00 89.69 178 ALA A N 1
ATOM 1452 C CA . ALA A 1 178 ? 41.062 0.143 -31.229 1.00 89.69 178 ALA A CA 1
ATOM 1453 C C . ALA A 1 178 ? 41.510 0.332 -32.692 1.00 89.69 178 ALA A C 1
ATOM 1455 O O . ALA A 1 178 ? 42.675 0.098 -33.006 1.00 89.69 178 ALA A O 1
ATOM 1456 N N . CYS A 1 179 ? 40.622 0.782 -33.586 1.00 85.81 179 CYS A N 1
ATOM 1457 C CA . CYS A 1 179 ? 40.955 1.018 -34.995 1.00 85.81 179 CYS A CA 1
ATOM 1458 C C . CYS A 1 179 ? 41.807 2.276 -35.228 1.00 85.81 179 CYS A C 1
ATOM 1460 O O . CYS A 1 179 ? 42.573 2.310 -36.188 1.00 85.81 179 CYS A O 1
ATOM 1462 N N . TYR A 1 180 ? 41.682 3.295 -34.373 1.00 80.69 180 TYR A N 1
ATOM 1463 C CA . TYR A 1 180 ? 42.464 4.537 -34.459 1.00 80.69 180 TYR A CA 1
ATOM 1464 C C . TYR A 1 180 ? 43.757 4.516 -33.635 1.00 80.69 180 TYR A C 1
ATOM 1466 O O . TYR A 1 180 ? 44.554 5.443 -33.744 1.00 80.69 180 TYR A O 1
ATOM 1474 N N . TRP A 1 181 ? 43.996 3.481 -32.827 1.00 69.12 181 TRP A N 1
ATOM 1475 C CA . TRP A 1 181 ? 45.245 3.311 -32.077 1.00 69.12 181 TRP A CA 1
ATOM 1476 C C . TRP A 1 181 ? 46.338 2.655 -32.933 1.00 69.12 181 TRP A C 1
ATOM 1478 O O . TRP A 1 181 ? 46.904 1.617 -32.581 1.00 69.12 181 TRP A O 1
ATOM 1488 N N . LYS A 1 182 ? 46.605 3.260 -34.092 1.00 53.50 182 LYS A N 1
ATOM 1489 C CA . LYS A 1 182 ? 47.672 2.878 -35.014 1.00 53.50 182 LYS A CA 1
ATOM 1490 C C . LYS A 1 182 ? 48.474 4.091 -35.453 1.00 53.50 182 LYS A C 1
ATOM 1492 O O . LYS A 1 182 ? 47.858 5.159 -35.647 1.00 53.50 182 LYS A O 1
#

Sequence (182 aa):
PELGLWLETVNDKSGPLIFRKTMFNSTDIKLSVKSFHCSGPVKFTIVWHLKYHTCHNEHSNLEELFQKHKLSVEDFCHYFKNDNCWTTKNENLDCNSDSQVFPSLNDVVARTQKDGFHIFIVSIKTENTDASWNLNVSLSMIGPHGYISASDWPLMIFYMVMCIVYILYGILWLTWSACYWK